Protein AF-A0A1Y3ANI2-F1 (afdb_monomer_lite)

Foldseek 3Di:
DLLCLLLPFPPAFWDKDFQDDDPPDQWDWDDDPNDIDIDGHGDIDTDGSNCLSQPCVNFPVSNDRDPPGPLGDPDPVSCPPPSRQSPHD

Organism: Euroglyphus maynei (NCBI:txid6958)

Secondary structure (DSSP, 8-state):
-HHHHHHS-SS-SEEEEE----TT-SEEEEEETTEEEEEETTPEEEEEHHHHHH-TTTSSSTTS--TT-TTS--SGGGGG-TT--BTB-

Radius of gyration: 15.84 Å; chains: 1; bounding box: 33×29×43 Å

InterPro domains:
  IPR001128 Cytochrome P450 [PF00067] (2-88)
  IPR036396 Cytochrome P450 superfamily [G3DSA:1.10.630.10] (1-89)
  IPR036396 Cytochrome P450 superfamily [SSF48264] (2-88)
  IPR050476 Insect Cytochrome P450 Detoxification [PTHR24292] (2-88)

Sequence (89 aa):
MYESLRLYPPVIDYLIREASDDIEHDLYQFELDSVMKTLPKNVAIQVPVWTIHHDPELWPRPYLFDPDRNGLPTTISATNDPKFLAFGL

Structure (mmCIF, N/CA/C/O backbone):
data_AF-A0A1Y3ANI2-F1
#
_entry.id   AF-A0A1Y3ANI2-F1
#
loop_
_atom_site.group_PDB
_atom_site.id
_atom_site.type_symbol
_atom_site.label_atom_id
_atom_site.label_alt_id
_atom_site.label_comp_id
_atom_site.label_asym_id
_atom_site.label_entity_id
_atom_site.label_seq_id
_atom_site.pdbx_PDB_ins_code
_atom_site.Cartn_x
_atom_site.Cartn_y
_atom_site.Cartn_z
_atom_site.occupancy
_atom_site.B_iso_or_equiv
_atom_site.auth_seq_id
_atom_site.auth_comp_id
_atom_site.auth_asym_id
_atom_site.auth_atom_id
_atom_site.pdbx_PDB_model_num
ATOM 1 N N . MET A 1 1 ? 15.494 -4.235 -8.902 1.00 80.38 1 MET A N 1
ATOM 2 C CA . MET A 1 1 ? 14.964 -4.955 -7.717 1.00 80.38 1 MET A CA 1
ATOM 3 C C . MET A 1 1 ? 13.584 -4.443 -7.314 1.00 80.38 1 MET A C 1
ATOM 5 O O . MET A 1 1 ? 12.703 -5.262 -7.107 1.00 80.38 1 MET A O 1
ATOM 9 N N . TYR A 1 2 ? 13.363 -3.126 -7.240 1.00 88.38 2 TYR A N 1
ATOM 10 C CA . TYR A 1 2 ? 12.082 -2.555 -6.796 1.00 88.38 2 TYR A CA 1
ATOM 11 C C . TYR A 1 2 ? 10.870 -2.907 -7.667 1.00 88.38 2 TYR A C 1
ATOM 13 O O . TYR A 1 2 ? 9.800 -3.138 -7.120 1.00 88.38 2 TYR A O 1
ATOM 21 N N . GLU A 1 3 ? 11.030 -3.053 -8.985 1.00 92.31 3 GLU A N 1
ATOM 22 C CA . GLU A 1 3 ? 9.916 -3.481 -9.845 1.00 92.31 3 GLU A CA 1
ATOM 23 C C . GLU A 1 3 ? 9.374 -4.869 -9.468 1.00 92.31 3 GLU A C 1
ATOM 25 O O . GLU A 1 3 ? 8.166 -5.092 -9.470 1.00 92.31 3 GLU A O 1
ATOM 30 N N . SER A 1 4 ? 10.254 -5.799 -9.078 1.00 92.56 4 SER A N 1
ATOM 31 C CA . SER A 1 4 ? 9.837 -7.121 -8.599 1.00 92.56 4 SER A CA 1
ATOM 32 C C . SER A 1 4 ? 8.995 -7.012 -7.328 1.00 92.56 4 SER A C 1
ATOM 34 O O . SER A 1 4 ? 8.021 -7.739 -7.186 1.00 92.56 4 SER A O 1
ATOM 36 N N . LEU A 1 5 ? 9.351 -6.086 -6.434 1.00 91.06 5 LEU A N 1
ATOM 37 C CA . LEU A 1 5 ? 8.639 -5.838 -5.179 1.00 91.06 5 LEU A CA 1
ATOM 38 C C . LEU A 1 5 ? 7.309 -5.100 -5.385 1.00 91.06 5 LEU A C 1
ATOM 40 O O . LEU A 1 5 ? 6.415 -5.260 -4.567 1.00 91.06 5 LEU A O 1
ATOM 44 N N . ARG A 1 6 ? 7.164 -4.315 -6.459 1.00 92.69 6 ARG A N 1
ATOM 45 C CA . ARG A 1 6 ? 5.884 -3.704 -6.848 1.00 92.69 6 ARG A CA 1
ATOM 46 C C . ARG A 1 6 ? 4.922 -4.736 -7.443 1.00 92.69 6 ARG A C 1
ATOM 48 O O . ARG A 1 6 ? 3.745 -4.753 -7.122 1.00 92.69 6 ARG A O 1
ATOM 55 N N . LEU A 1 7 ? 5.412 -5.585 -8.347 1.00 92.75 7 LEU A N 1
ATOM 56 C CA . LEU A 1 7 ? 4.570 -6.594 -9.005 1.00 92.75 7 LEU A CA 1
ATOM 57 C C . LEU A 1 7 ? 4.203 -7.748 -8.074 1.00 92.75 7 LEU A C 1
ATOM 59 O O . LEU A 1 7 ? 3.102 -8.288 -8.154 1.00 92.75 7 LEU A O 1
ATOM 63 N N . TYR A 1 8 ? 5.126 -8.125 -7.192 1.00 91.12 8 TYR A N 1
ATOM 64 C CA . TYR A 1 8 ? 4.967 -9.234 -6.259 1.00 91.12 8 TYR A CA 1
ATOM 65 C C . TYR A 1 8 ? 5.363 -8.789 -4.845 1.00 91.12 8 TYR A C 1
ATOM 67 O O . TYR A 1 8 ? 6.406 -9.212 -4.331 1.00 91.12 8 TYR A O 1
ATOM 75 N N . PRO A 1 9 ? 4.573 -7.902 -4.215 1.00 88.69 9 PRO A N 1
ATOM 76 C CA . PRO A 1 9 ? 4.887 -7.412 -2.883 1.00 88.69 9 PRO A CA 1
ATOM 77 C C . PRO A 1 9 ? 4.765 -8.541 -1.845 1.00 88.69 9 PRO A C 1
ATOM 79 O O . PRO A 1 9 ? 3.851 -9.363 -1.937 1.00 88.69 9 PRO A O 1
ATOM 82 N N . PRO A 1 10 ? 5.647 -8.589 -0.825 1.00 87.56 10 PRO A N 1
ATOM 83 C CA . PRO A 1 10 ? 5.514 -9.524 0.296 1.00 87.56 10 PRO A CA 1
ATOM 84 C C . PRO A 1 10 ? 4.163 -9.412 1.016 1.00 87.56 10 PRO A C 1
ATOM 86 O O . PRO A 1 10 ? 3.599 -10.420 1.437 1.00 87.56 10 PRO A O 1
ATOM 89 N N . VAL A 1 11 ? 3.635 -8.188 1.131 1.00 84.19 11 VAL A N 1
ATOM 90 C CA . VAL A 1 11 ? 2.248 -7.933 1.534 1.00 84.19 11 VAL A CA 1
ATOM 91 C C . VAL A 1 11 ? 1.409 -7.813 0.271 1.00 84.19 11 VAL A C 1
ATOM 93 O O . VAL A 1 11 ? 1.448 -6.789 -0.402 1.00 84.19 11 VAL A O 1
ATOM 96 N N . ILE A 1 12 ? 0.676 -8.874 -0.055 1.00 79.31 12 ILE A N 1
ATOM 97 C CA . ILE A 1 12 ? -0.051 -8.961 -1.324 1.00 79.31 12 ILE A CA 1
ATOM 98 C C . ILE A 1 12 ? -1.309 -8.096 -1.285 1.00 79.31 12 ILE A C 1
ATOM 100 O O . ILE A 1 12 ? -1.478 -7.228 -2.129 1.00 79.31 12 ILE A O 1
ATOM 104 N N . ASP A 1 13 ? -2.177 -8.321 -0.304 1.00 84.94 13 ASP A N 1
ATOM 105 C CA . ASP A 1 13 ? -3.566 -7.870 -0.393 1.00 84.94 13 ASP A CA 1
ATOM 106 C C . ASP A 1 13 ? -3.758 -6.504 0.282 1.00 84.94 13 ASP A C 1
ATOM 108 O O . ASP A 1 13 ? -3.923 -5.473 -0.377 1.00 84.94 13 ASP A O 1
ATOM 112 N N . TYR A 1 14 ? -3.632 -6.474 1.612 1.00 89.31 14 TYR A N 1
ATOM 113 C CA . TYR A 1 14 ? -3.908 -5.287 2.412 1.00 89.31 14 TYR A CA 1
ATOM 114 C C . 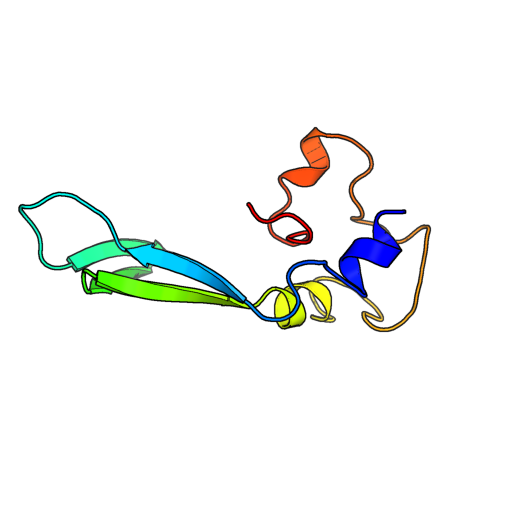TYR A 1 14 ? -2.876 -5.084 3.519 1.00 89.31 14 TYR A C 1
ATOM 116 O O . TYR A 1 14 ? -2.464 -6.034 4.187 1.00 89.31 14 TYR A O 1
ATOM 124 N N . LEU A 1 15 ? -2.536 -3.822 3.785 1.00 89.94 15 LEU A N 1
ATOM 125 C CA . LEU A 1 15 ? -2.005 -3.420 5.087 1.00 89.94 15 LEU A CA 1
ATOM 126 C C . LEU A 1 15 ? -3.188 -3.079 5.984 1.00 89.94 15 LEU A C 1
ATOM 128 O O . LEU A 1 15 ? -4.052 -2.291 5.603 1.00 89.94 15 LEU A O 1
ATOM 132 N N . ILE A 1 16 ? -3.209 -3.650 7.182 1.00 89.19 16 ILE A N 1
ATOM 133 C CA . ILE A 1 16 ? -4.269 -3.395 8.154 1.00 89.19 16 ILE A CA 1
ATOM 134 C C . ILE A 1 16 ? -3.756 -2.373 9.171 1.00 89.19 16 ILE A C 1
ATOM 136 O O . ILE A 1 16 ? -2.619 -2.455 9.649 1.00 89.19 16 ILE A O 1
ATOM 140 N N . ARG A 1 17 ? -4.584 -1.374 9.462 1.00 87.94 17 ARG A N 1
ATOM 141 C CA . ARG A 1 17 ? -4.416 -0.402 10.546 1.00 87.94 17 ARG A CA 1
ATOM 142 C C . ARG A 1 17 ? -5.681 -0.391 11.3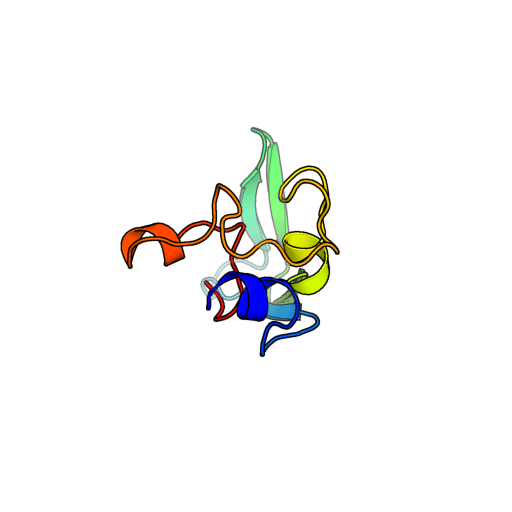93 1.00 87.94 17 ARG A C 1
ATOM 144 O O . ARG A 1 17 ? -6.744 -0.775 10.919 1.00 87.94 17 ARG A O 1
ATOM 151 N N . GLU A 1 18 ? -5.567 0.058 12.630 1.00 87.06 18 GLU A N 1
ATOM 152 C CA . GLU A 1 18 ? -6.706 0.254 13.521 1.00 87.06 18 GLU A CA 1
ATOM 153 C C . GLU A 1 18 ? -6.804 1.738 13.862 1.00 87.06 18 GLU A C 1
ATOM 155 O O . GLU A 1 18 ? -5.792 2.371 14.172 1.00 87.06 18 GLU A O 1
ATOM 160 N N . ALA A 1 19 ? -8.011 2.299 13.770 1.00 81.69 19 ALA A N 1
ATOM 161 C CA . ALA A 1 19 ? -8.265 3.674 14.180 1.00 81.69 19 ALA A CA 1
ATOM 162 C C . ALA A 1 19 ? -8.150 3.783 15.712 1.00 81.69 19 ALA A C 1
ATOM 164 O O . ALA A 1 19 ? -9.090 3.463 16.446 1.00 81.69 19 ALA A O 1
ATOM 165 N N . SER A 1 20 ? -6.973 4.209 16.171 1.00 71.81 20 SER A N 1
ATOM 166 C CA . SER A 1 20 ? -6.583 4.331 17.575 1.00 71.81 20 SER A CA 1
ATOM 167 C C . SER A 1 20 ? -6.252 5.794 17.868 1.00 71.81 20 SER A C 1
ATOM 169 O O . SER A 1 20 ? -5.105 6.200 17.712 1.00 71.81 20 SER A O 1
ATOM 171 N N . ASP A 1 21 ? -7.244 6.568 18.301 1.00 66.31 21 ASP A N 1
ATOM 172 C CA . ASP A 1 21 ? -7.020 7.866 18.945 1.00 66.31 21 ASP A CA 1
ATOM 173 C C . ASP A 1 21 ? -7.793 7.955 20.272 1.00 66.31 21 ASP A C 1
ATOM 175 O O . ASP A 1 21 ? -8.644 7.105 20.581 1.00 66.31 21 ASP A O 1
ATOM 179 N N . ASP A 1 22 ? -7.394 8.946 21.072 1.00 60.34 22 ASP A N 1
ATOM 180 C CA . ASP A 1 22 ? -7.607 9.118 22.512 1.00 60.34 22 ASP A CA 1
ATOM 181 C C . ASP A 1 22 ? -8.993 8.742 23.072 1.00 60.34 22 ASP A C 1
ATOM 183 O O . ASP A 1 22 ? -10.028 8.726 22.408 1.00 60.34 22 ASP A O 1
ATOM 187 N N . ILE A 1 23 ? -8.994 8.390 24.360 1.00 57.09 23 ILE A N 1
ATOM 188 C CA . ILE A 1 23 ? -10.109 7.779 25.109 1.00 57.09 23 ILE A CA 1
ATOM 189 C C . ILE A 1 23 ? -11.401 8.624 25.095 1.00 57.09 23 ILE A C 1
ATOM 191 O O . ILE A 1 23 ? -12.475 8.073 25.322 1.00 57.09 23 ILE A O 1
ATOM 195 N N . GLU A 1 24 ? -11.329 9.923 24.796 1.00 66.88 24 GLU A N 1
ATOM 196 C CA . GLU A 1 24 ? -12.453 10.854 24.967 1.00 66.88 24 GLU A CA 1
ATOM 197 C C . GLU A 1 24 ? -13.451 10.925 23.799 1.00 66.88 24 GLU A C 1
ATOM 199 O O . GLU A 1 24 ? -14.560 11.432 23.993 1.00 66.88 24 GLU A O 1
ATOM 204 N N . HIS A 1 25 ? -13.119 10.432 22.600 1.00 65.38 25 HIS A N 1
ATOM 205 C CA . HIS A 1 25 ? -13.978 10.603 21.420 1.00 65.38 25 HIS A CA 1
ATOM 206 C C . HIS A 1 25 ? -14.230 9.294 20.654 1.00 65.38 25 HIS A C 1
ATOM 208 O O . HIS A 1 25 ? -13.312 8.539 20.342 1.00 65.38 25 HIS A O 1
ATOM 214 N N . ASP A 1 26 ? -15.500 9.047 20.307 1.00 77.94 26 ASP A N 1
ATOM 215 C CA . ASP A 1 26 ? -15.949 7.851 19.569 1.00 77.94 26 ASP A CA 1
ATOM 216 C C . ASP A 1 26 ? -15.607 7.888 18.064 1.00 77.94 26 ASP A C 1
ATOM 218 O O . ASP A 1 26 ? -15.769 6.887 17.358 1.00 77.94 26 ASP A O 1
A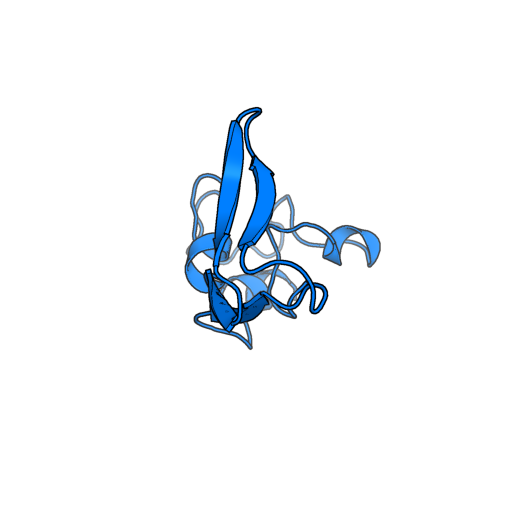TOM 222 N N . LEU A 1 27 ? -15.161 9.043 17.556 1.00 83.44 27 LEU A N 1
ATOM 223 C CA . LEU A 1 27 ? -14.905 9.297 16.138 1.00 83.44 27 LEU A CA 1
ATOM 224 C C . LEU A 1 27 ? -13.538 9.960 15.928 1.00 83.44 27 LEU A C 1
ATOM 226 O O . LEU A 1 27 ? -13.233 10.972 16.555 1.00 83.44 27 LEU A O 1
ATOM 230 N N . TYR A 1 28 ? -12.778 9.452 14.961 1.00 83.38 28 TYR A N 1
ATOM 231 C CA . TYR A 1 28 ? -11.613 10.113 14.379 1.00 83.38 28 TYR A CA 1
ATOM 232 C C . TYR A 1 28 ? -12.059 11.061 13.258 1.00 83.38 28 TYR A C 1
ATOM 234 O O . TYR A 1 28 ? -12.821 10.650 12.380 1.00 83.38 28 TYR A O 1
ATOM 242 N N . GLN A 1 29 ? -11.603 12.317 13.273 1.00 86.75 29 GLN A N 1
ATOM 243 C CA . GLN A 1 29 ? -11.922 13.322 12.252 1.00 86.75 29 GLN A CA 1
ATOM 244 C C . GLN A 1 29 ? -10.672 13.707 11.470 1.00 86.75 29 GLN A C 1
ATOM 246 O O . GLN A 1 29 ? -9.634 13.996 12.057 1.00 86.75 29 GLN A O 1
ATOM 251 N N . PHE A 1 30 ? -10.785 13.759 10.147 1.00 86.31 30 PHE A N 1
ATOM 252 C CA . PHE A 1 30 ? -9.702 14.181 9.264 1.00 86.31 30 PHE A CA 1
ATOM 253 C C . PHE A 1 30 ? -10.258 14.918 8.052 1.00 86.31 30 PHE A C 1
ATOM 255 O O . PHE A 1 30 ? -11.411 14.729 7.663 1.00 86.31 30 PHE A O 1
ATOM 262 N N . GLU A 1 31 ? -9.434 15.764 7.452 1.00 92.25 31 GLU A N 1
ATOM 263 C CA . GLU A 1 31 ? -9.765 16.458 6.214 1.00 92.25 31 GLU A CA 1
ATOM 264 C C . GLU A 1 31 ? -9.220 15.664 5.024 1.00 92.25 31 GLU A C 1
ATOM 266 O O . GLU A 1 31 ? -8.049 15.284 5.001 1.00 92.25 31 GLU A O 1
ATOM 271 N N . LEU A 1 32 ? -10.072 15.411 4.032 1.00 91.12 32 LEU A N 1
ATOM 272 C CA . LEU A 1 32 ? -9.690 14.816 2.756 1.00 91.12 32 LEU A CA 1
ATOM 273 C C . LEU A 1 32 ? -10.407 15.567 1.635 1.00 91.12 32 LEU A C 1
ATOM 275 O O . LEU A 1 32 ? -11.625 15.731 1.688 1.00 91.12 32 LEU A O 1
ATOM 279 N N . ASP A 1 33 ? -9.655 16.028 0.637 1.00 91.44 33 ASP A N 1
ATOM 280 C CA . ASP A 1 33 ? -10.167 16.810 -0.498 1.00 91.44 33 ASP A CA 1
ATOM 281 C C . ASP A 1 33 ? -11.000 18.034 -0.071 1.00 91.44 33 ASP A C 1
ATOM 283 O O . ASP A 1 33 ? -12.062 18.317 -0.626 1.00 91.44 33 ASP A O 1
ATOM 287 N N . SER A 1 34 ? -10.537 18.745 0.964 1.00 93.25 34 SER A N 1
ATOM 288 C CA . SER A 1 34 ? -11.238 19.885 1.580 1.00 93.25 34 SER A CA 1
ATOM 289 C C . SER A 1 34 ? -12.612 19.558 2.175 1.00 93.25 34 SER A C 1
ATOM 291 O O . SER A 1 34 ? -13.432 20.446 2.413 1.00 93.25 34 SER A O 1
ATOM 293 N N . VAL A 1 35 ? -12.873 18.277 2.443 1.00 94.94 35 VAL A N 1
ATOM 294 C CA . VAL A 1 35 ? -14.090 17.790 3.091 1.00 94.94 35 VAL A CA 1
ATOM 295 C C . VAL A 1 35 ? -13.720 17.077 4.385 1.00 94.94 35 VAL A C 1
ATOM 297 O O . VAL A 1 35 ? -12.908 16.154 4.396 1.00 94.94 35 VAL A O 1
ATOM 300 N N . MET A 1 36 ? -14.374 17.458 5.482 1.00 92.38 36 MET A N 1
ATOM 301 C CA . MET A 1 36 ? -14.236 16.748 6.753 1.00 92.38 36 MET A CA 1
ATOM 302 C C . MET A 1 36 ? -14.875 15.361 6.668 1.00 92.38 36 MET A C 1
ATOM 304 O O . MET A 1 36 ? -16.033 15.207 6.267 1.00 92.38 36 MET A O 1
ATOM 308 N N . LYS A 1 37 ? -14.114 14.347 7.064 1.00 90.56 37 LYS A N 1
ATOM 309 C CA . LYS A 1 37 ? -14.511 12.942 7.128 1.00 90.56 37 LYS A CA 1
ATOM 310 C C . LYS A 1 37 ? -14.401 12.437 8.561 1.00 90.56 37 LYS A C 1
ATOM 312 O O . LYS A 1 37 ? -13.622 12.955 9.360 1.00 90.56 37 LYS A O 1
ATOM 317 N N . THR A 1 38 ? -15.188 11.413 8.871 1.00 89.62 38 THR A N 1
ATOM 318 C CA . THR A 1 38 ? -15.216 10.755 10.179 1.00 89.62 38 THR A CA 1
ATOM 319 C C . THR A 1 38 ? -14.985 9.255 10.025 1.00 89.62 38 THR A C 1
ATOM 321 O O . THR A 1 38 ? -15.498 8.631 9.095 1.00 89.62 38 THR A O 1
ATOM 324 N N . LEU A 1 39 ? -14.230 8.665 10.949 1.00 88.62 39 LEU A N 1
ATOM 325 C CA . LEU A 1 39 ? -14.050 7.222 11.091 1.00 88.62 39 LEU A CA 1
ATOM 326 C C . LEU A 1 39 ? -14.441 6.802 12.510 1.00 88.62 39 LEU A C 1
ATOM 328 O O . LEU A 1 39 ? -14.005 7.447 13.462 1.00 88.62 39 LEU A O 1
ATOM 332 N N . PRO A 1 40 ? -15.242 5.740 12.687 1.00 87.25 40 PRO A N 1
ATOM 333 C CA . PRO A 1 40 ? -15.514 5.213 14.016 1.00 87.25 40 PRO A CA 1
ATOM 334 C C . PRO A 1 40 ? -14.250 4.647 14.662 1.00 87.25 40 PRO A C 1
ATOM 336 O O . PRO A 1 40 ? -13.356 4.149 13.979 1.00 87.25 40 PRO A O 1
ATOM 339 N N . LYS A 1 41 ? -14.190 4.693 15.989 1.00 84.69 41 LYS A N 1
ATOM 340 C CA . LYS A 1 41 ? -13.122 4.047 16.754 1.00 84.69 41 LYS A CA 1
ATOM 341 C C . LYS A 1 41 ? -13.152 2.520 16.595 1.00 84.69 41 LYS A C 1
ATOM 343 O O . LYS A 1 41 ? -14.211 1.936 16.363 1.00 84.69 41 LYS A O 1
ATOM 348 N N . ASN A 1 42 ? -11.992 1.875 16.757 1.00 84.25 42 ASN A N 1
ATOM 349 C CA . ASN A 1 42 ? -11.821 0.412 16.710 1.00 84.25 42 ASN A CA 1
ATOM 350 C C . ASN A 1 42 ? -12.253 -0.225 15.374 1.00 84.25 42 ASN A C 1
ATOM 352 O O . ASN A 1 42 ? -12.622 -1.400 15.323 1.00 84.25 42 ASN A O 1
ATOM 356 N N . VAL A 1 43 ? -12.242 0.543 14.281 1.00 88.75 43 VAL A N 1
ATOM 357 C CA . VAL A 1 43 ? -12.461 -0.000 12.937 1.00 88.75 43 VAL A CA 1
ATOM 358 C C . VAL A 1 43 ? -11.129 -0.362 12.297 1.00 88.75 43 VAL A C 1
ATOM 360 O O . VAL A 1 43 ? -10.135 0.360 12.424 1.00 88.75 43 VAL A O 1
ATOM 363 N N . ALA A 1 44 ? -11.127 -1.479 11.572 1.00 90.00 44 ALA A N 1
ATOM 364 C CA . ALA A 1 44 ? -10.005 -1.868 10.738 1.00 90.00 44 ALA A CA 1
ATOM 365 C C . ALA A 1 44 ? -9.996 -1.026 9.456 1.00 90.00 44 ALA A C 1
ATOM 367 O O . ALA A 1 44 ? -10.965 -1.008 8.696 1.00 90.00 44 ALA A O 1
ATOM 368 N N . ILE A 1 45 ? -8.877 -0.362 9.202 1.00 90.31 45 ILE A N 1
ATOM 369 C CA . ILE A 1 45 ? -8.587 0.355 7.966 1.00 90.31 45 ILE A CA 1
ATOM 370 C C . ILE A 1 45 ? -7.728 -0.566 7.102 1.00 90.31 45 ILE A C 1
ATOM 372 O O . ILE A 1 45 ? -6.633 -0.964 7.501 1.00 90.31 45 ILE A O 1
ATOM 376 N N . GLN A 1 46 ? -8.232 -0.913 5.921 1.00 92.31 46 GLN A N 1
ATOM 377 C CA . GLN A 1 46 ? -7.530 -1.746 4.948 1.00 92.31 46 GLN A CA 1
ATOM 378 C C . GLN A 1 46 ? -6.945 -0.865 3.846 1.00 92.31 46 GLN A C 1
ATOM 380 O O . GLN A 1 46 ? -7.683 -0.223 3.102 1.00 92.31 46 GLN A O 1
ATOM 385 N N . VAL A 1 47 ? -5.621 -0.842 3.728 1.00 92.12 47 VAL A N 1
ATOM 386 C CA . VAL A 1 47 ? -4.916 -0.146 2.646 1.00 92.12 47 VAL A CA 1
ATOM 387 C C . VAL A 1 47 ? -4.627 -1.160 1.534 1.00 92.12 47 VAL A C 1
ATOM 389 O O . VAL A 1 47 ? -3.863 -2.095 1.786 1.00 92.12 47 VAL A O 1
ATOM 392 N N . PRO A 1 48 ? -5.222 -1.024 0.333 1.00 92.88 48 PRO A N 1
ATOM 393 C CA . PRO A 1 48 ? -5.166 -2.050 -0.709 1.00 92.88 48 PRO A CA 1
ATOM 394 C C . PRO A 1 48 ? -3.844 -2.000 -1.487 1.00 92.88 48 PRO A C 1
ATOM 396 O O . PRO A 1 48 ? -3.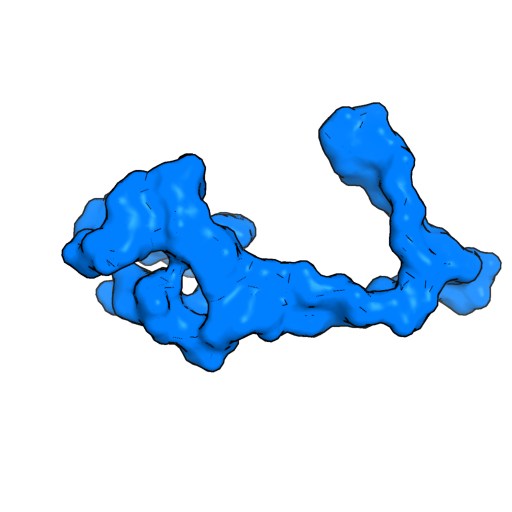731 -1.301 -2.495 1.00 92.88 48 PRO A O 1
ATOM 399 N N . VAL A 1 49 ? -2.837 -2.750 -1.031 1.00 92.75 49 VAL A N 1
ATOM 400 C CA . VAL A 1 49 ? -1.482 -2.736 -1.616 1.00 92.75 49 VAL A CA 1
ATOM 401 C C . VAL A 1 49 ? -1.515 -3.197 -3.068 1.00 92.75 49 VAL A C 1
ATOM 403 O O . VAL A 1 49 ? -0.999 -2.492 -3.937 1.00 92.75 49 VAL A O 1
ATOM 406 N N . TRP A 1 50 ? -2.175 -4.329 -3.342 1.00 92.44 50 TRP A N 1
ATOM 407 C CA . TRP A 1 50 ? -2.295 -4.866 -4.697 1.00 92.44 50 TRP A CA 1
ATOM 408 C C . TRP A 1 50 ? -2.891 -3.844 -5.660 1.00 92.44 50 TRP A C 1
ATOM 410 O O . TRP A 1 50 ? -2.336 -3.608 -6.733 1.00 92.44 50 TRP A O 1
ATOM 420 N N . THR A 1 51 ? -4.003 -3.222 -5.262 1.00 93.88 51 THR A N 1
ATOM 421 C CA . THR A 1 51 ? -4.711 -2.242 -6.086 1.00 93.88 51 THR A CA 1
ATOM 422 C C . THR A 1 51 ? -3.832 -1.032 -6.358 1.00 93.88 51 THR A C 1
ATOM 424 O O . THR A 1 51 ? -3.697 -0.652 -7.513 1.00 93.88 51 THR A O 1
ATOM 427 N N . ILE A 1 52 ? -3.169 -0.476 -5.338 1.00 93.88 52 ILE A N 1
ATOM 428 C CA . ILE A 1 52 ? -2.288 0.692 -5.494 1.00 93.88 52 ILE A CA 1
ATOM 429 C C . ILE A 1 52 ? -1.108 0.377 -6.423 1.00 93.88 52 ILE A C 1
ATOM 431 O O . ILE A 1 52 ? -0.755 1.188 -7.275 1.00 93.88 52 ILE A O 1
ATOM 435 N N . HIS A 1 53 ? -0.492 -0.802 -6.301 1.00 93.31 53 HIS A N 1
ATOM 436 C CA . HIS A 1 53 ? 0.638 -1.197 -7.151 1.00 93.31 53 HIS A CA 1
ATOM 437 C C . HIS A 1 53 ? 0.234 -1.507 -8.589 1.00 93.31 53 HIS A C 1
ATOM 439 O O . HIS A 1 53 ? 1.078 -1.401 -9.479 1.00 93.31 53 HIS A O 1
ATOM 445 N N . HIS A 1 54 ? -1.024 -1.879 -8.823 1.00 94.00 54 HIS A N 1
ATOM 446 C CA . HIS A 1 54 ? -1.537 -2.241 -10.142 1.00 94.00 54 HIS A CA 1
ATOM 447 C C . HIS A 1 54 ? -2.465 -1.192 -10.763 1.00 94.00 54 HIS A C 1
ATOM 449 O O . HIS A 1 54 ? -3.026 -1.433 -11.833 1.00 94.00 54 HIS A O 1
ATOM 455 N N . ASP A 1 55 ? -2.600 -0.031 -10.131 1.00 95.19 55 ASP A N 1
ATOM 456 C CA . ASP A 1 55 ? -3.384 1.078 -10.653 1.00 95.19 55 ASP A CA 1
ATOM 457 C C . ASP A 1 55 ? -2.676 1.694 -11.878 1.00 95.19 55 ASP A C 1
ATOM 459 O O . ASP A 1 55 ? -1.542 2.166 -11.751 1.00 95.19 55 ASP A O 1
ATOM 463 N N . PRO A 1 56 ? -3.296 1.704 -13.074 1.00 95.06 56 PRO A N 1
ATOM 464 C CA . PRO A 1 56 ? -2.699 2.287 -14.272 1.00 95.06 56 PRO A CA 1
ATOM 465 C C . PRO A 1 56 ? -2.527 3.813 -14.212 1.00 95.06 56 PRO A C 1
ATOM 467 O O . PRO A 1 56 ? -1.703 4.335 -14.967 1.00 95.06 56 PRO A O 1
ATOM 470 N N . GLU A 1 57 ? -3.262 4.522 -13.348 1.00 93.94 57 GLU A N 1
ATOM 471 C CA . GLU A 1 57 ? -3.105 5.967 -13.136 1.00 93.94 57 GLU A CA 1
ATOM 472 C C . GLU A 1 57 ? -1.829 6.280 -12.344 1.00 93.94 57 GLU A C 1
ATOM 474 O O . GLU A 1 57 ? -1.170 7.293 -12.586 1.00 93.94 57 GLU A O 1
ATOM 479 N N . LEU A 1 58 ? -1.438 5.374 -11.443 1.00 91.75 58 LEU A N 1
ATOM 480 C CA . LEU A 1 58 ? -0.209 5.476 -10.653 1.00 91.75 58 LEU A CA 1
ATOM 481 C C . LEU A 1 58 ? 0.988 4.830 -11.369 1.00 91.75 58 LEU A C 1
ATOM 483 O O . LEU A 1 58 ? 2.105 5.346 -11.303 1.00 91.75 58 LEU A O 1
ATOM 487 N N . TRP A 1 59 ? 0.755 3.719 -12.076 1.00 92.25 59 TRP A N 1
ATOM 488 C CA . TRP A 1 59 ? 1.774 2.875 -12.700 1.00 92.25 59 TRP A CA 1
ATOM 489 C C . TRP A 1 59 ? 1.395 2.502 -14.147 1.00 92.25 59 TRP A C 1
ATOM 491 O O . TRP A 1 59 ? 0.743 1.483 -14.384 1.00 92.25 59 TRP A O 1
ATOM 501 N N . PRO A 1 60 ? 1.860 3.249 -15.166 1.00 93.56 60 PRO A N 1
ATOM 502 C CA . PRO A 1 60 ? 1.504 2.984 -16.562 1.00 93.56 60 PRO A CA 1
ATOM 503 C C . PRO A 1 60 ? 1.914 1.582 -17.032 1.00 93.56 60 PRO A C 1
ATOM 505 O O . PRO A 1 60 ? 3.071 1.194 -16.885 1.00 93.56 60 PRO A O 1
ATOM 508 N N . ARG A 1 61 ? 1.008 0.820 -17.659 1.00 94.94 61 ARG A N 1
ATOM 509 C CA . ARG A 1 61 ? 1.215 -0.617 -17.970 1.00 94.94 61 ARG A CA 1
ATOM 510 C C . ARG A 1 61 ? 1.589 -1.406 -16.696 1.00 94.94 61 ARG A C 1
ATOM 512 O O . ARG A 1 61 ? 2.695 -1.947 -16.613 1.00 94.94 61 ARG A O 1
ATOM 519 N N . PRO A 1 62 ? 0.700 -1.459 -15.692 1.00 95.31 62 PRO A N 1
ATOM 520 C CA . PRO A 1 62 ? 1.043 -1.892 -14.334 1.00 95.31 62 PRO A CA 1
ATOM 521 C C . PRO A 1 62 ? 1.457 -3.363 -14.234 1.00 95.31 62 PRO A C 1
ATOM 523 O O . PRO A 1 62 ? 2.225 -3.718 -13.348 1.00 95.31 62 PRO A O 1
ATOM 526 N N . TYR A 1 63 ? 0.995 -4.210 -15.154 1.00 95.44 63 TYR A N 1
ATOM 527 C CA . TYR A 1 63 ? 1.314 -5.643 -15.189 1.00 95.44 63 TYR A CA 1
ATOM 528 C C . TYR A 1 63 ? 2.566 -5.986 -16.008 1.00 95.44 63 TYR A C 1
ATOM 530 O O . TYR A 1 63 ? 2.986 -7.140 -16.038 1.00 95.44 63 TYR A O 1
ATOM 538 N N . LEU A 1 64 ? 3.161 -5.008 -16.699 1.00 96.12 64 LEU A N 1
ATOM 539 C CA . LEU A 1 64 ? 4.411 -5.213 -17.424 1.00 96.12 64 LEU A CA 1
ATOM 540 C C . LEU A 1 64 ? 5.583 -5.057 -16.455 1.00 96.12 64 LEU A C 1
ATOM 542 O O . LEU A 1 64 ? 5.703 -4.016 -15.809 1.00 96.12 64 LEU A O 1
ATOM 546 N N . PHE A 1 65 ? 6.463 -6.056 -16.399 1.00 95.19 65 PHE A N 1
ATOM 547 C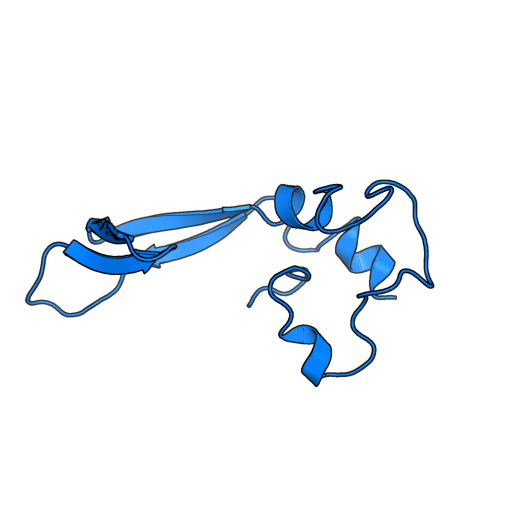 CA . PHE A 1 65 ? 7.742 -5.925 -15.708 1.00 95.19 65 PHE A CA 1
ATOM 548 C C . PHE A 1 65 ? 8.644 -4.951 -16.469 1.00 95.19 65 PHE A C 1
ATOM 550 O O . PHE A 1 65 ? 9.087 -5.251 -17.579 1.00 95.19 65 PHE A O 1
ATOM 557 N N . ASP A 1 66 ? 8.903 -3.795 -15.864 1.00 93.62 66 ASP A N 1
ATOM 558 C CA . ASP A 1 66 ? 9.791 -2.763 -16.393 1.00 93.62 66 ASP A CA 1
ATOM 559 C C . ASP A 1 66 ? 10.819 -2.363 -15.314 1.00 93.62 66 ASP A C 1
ATOM 561 O O . ASP A 1 66 ? 10.477 -1.642 -14.371 1.00 93.62 66 ASP A O 1
ATOM 565 N N . PRO A 1 67 ? 12.068 -2.864 -15.387 1.00 90.19 67 PRO A N 1
ATOM 566 C CA . PRO A 1 67 ? 13.071 -2.616 -14.354 1.00 90.19 67 PRO A CA 1
ATOM 567 C C . PRO A 1 67 ? 13.494 -1.142 -14.263 1.00 90.19 67 PRO A C 1
ATOM 569 O O . PRO A 1 67 ? 13.974 -0.739 -13.203 1.00 90.19 67 PRO A O 1
ATOM 572 N N . ASP A 1 68 ? 13.284 -0.362 -15.328 1.00 89.38 68 ASP A N 1
ATOM 573 C CA . ASP A 1 68 ? 13.663 1.050 -15.447 1.00 89.38 68 ASP A CA 1
ATOM 574 C C . ASP A 1 68 ? 12.449 1.989 -15.310 1.00 89.38 68 ASP A C 1
ATOM 576 O O . ASP A 1 68 ? 12.503 3.171 -15.663 1.00 89.38 68 ASP A O 1
ATOM 580 N N . ARG A 1 69 ? 11.329 1.470 -14.789 1.00 88.94 69 ARG A N 1
ATOM 581 C CA . ARG A 1 69 ? 10.079 2.209 -14.605 1.00 88.94 69 ARG A CA 1
ATOM 582 C C . ARG A 1 69 ? 10.295 3.498 -13.810 1.00 88.94 69 ARG A C 1
ATOM 584 O O . ARG A 1 69 ? 10.760 3.496 -12.668 1.00 88.94 69 ARG A O 1
ATOM 591 N N . ASN A 1 70 ? 9.863 4.609 -14.402 1.00 82.25 70 ASN A N 1
ATOM 592 C CA . ASN A 1 70 ? 9.865 5.909 -13.744 1.00 82.25 70 ASN A CA 1
ATOM 593 C C . ASN A 1 70 ? 8.949 5.898 -12.505 1.00 82.25 70 ASN A C 1
ATOM 595 O O . ASN A 1 70 ? 7.825 5.402 -12.571 1.00 82.25 70 ASN A O 1
ATOM 599 N N . GLY A 1 71 ? 9.427 6.461 -11.394 1.00 77.50 71 GLY A N 1
ATOM 600 C CA . GLY A 1 71 ? 8.721 6.469 -10.107 1.00 77.50 71 GLY A CA 1
ATOM 601 C C . GLY A 1 71 ? 9.060 5.298 -9.181 1.00 77.50 71 GLY A C 1
ATOM 602 O O . GLY A 1 71 ? 8.596 5.282 -8.045 1.00 77.50 71 GLY A O 1
ATOM 603 N N . LEU A 1 72 ? 9.890 4.339 -9.613 1.00 84.56 72 LEU A N 1
ATOM 604 C CA . LEU A 1 72 ? 10.454 3.365 -8.681 1.00 84.56 72 LEU A CA 1
ATOM 605 C C . LEU A 1 72 ? 11.391 4.052 -7.674 1.00 84.56 72 LEU A C 1
ATOM 607 O O . LEU A 1 72 ? 12.095 5.001 -8.040 1.00 84.56 72 LEU A O 1
ATOM 611 N N . PRO A 1 73 ? 11.470 3.554 -6.428 1.00 79.62 73 PRO A N 1
ATOM 612 C CA . PRO A 1 73 ? 12.412 4.079 -5.457 1.00 79.62 73 PRO A CA 1
ATOM 613 C C . PRO A 1 73 ? 13.855 3.977 -5.963 1.00 79.62 73 PRO A C 1
ATOM 615 O O . PRO A 1 73 ? 14.359 2.891 -6.234 1.00 79.62 73 PRO A O 1
ATOM 618 N N . THR A 1 74 ? 14.542 5.112 -6.082 1.00 71.88 74 THR A N 1
ATOM 619 C CA . THR A 1 74 ? 15.973 5.170 -6.442 1.00 71.88 74 THR A CA 1
ATOM 620 C C . THR A 1 74 ? 16.863 5.506 -5.247 1.00 71.88 74 THR A C 1
ATOM 622 O O . THR A 1 74 ? 18.076 5.319 -5.295 1.00 71.88 74 THR A O 1
ATOM 625 N N . THR A 1 75 ? 16.262 5.976 -4.153 1.00 63.59 75 THR A N 1
ATOM 626 C CA . THR A 1 75 ? 16.922 6.354 -2.899 1.00 63.59 75 THR A CA 1
ATOM 627 C C . THR A 1 75 ? 16.042 5.963 -1.711 1.00 63.59 75 THR A C 1
ATOM 629 O O . THR A 1 75 ? 14.851 5.715 -1.884 1.00 63.59 75 THR A O 1
ATOM 632 N N . ILE A 1 76 ? 16.598 5.963 -0.495 1.00 59.44 76 ILE A N 1
ATOM 633 C CA . ILE A 1 76 ? 15.831 5.723 0.743 1.00 59.44 76 ILE A CA 1
ATOM 634 C C . ILE A 1 76 ? 14.710 6.766 0.908 1.00 59.44 76 ILE A C 1
ATOM 636 O O . ILE A 1 76 ? 13.638 6.443 1.380 1.00 59.44 76 ILE A O 1
ATOM 640 N N . SER A 1 77 ? 14.893 8.009 0.451 1.00 53.56 77 SER A N 1
ATOM 641 C CA . SER A 1 77 ? 13.820 9.020 0.492 1.00 53.56 77 SER A CA 1
ATOM 642 C C . SER A 1 77 ? 12.622 8.644 -0.395 1.00 53.56 77 SER A C 1
ATOM 644 O O . SER A 1 77 ? 11.472 8.917 -0.061 1.00 53.56 77 SER A O 1
ATOM 646 N N . ALA A 1 78 ? 12.879 7.952 -1.508 1.00 58.69 78 ALA A N 1
ATOM 647 C CA . ALA A 1 78 ? 11.842 7.502 -2.429 1.00 58.69 78 ALA A CA 1
ATOM 648 C C . ALA A 1 78 ? 11.053 6.279 -1.918 1.00 58.69 78 ALA A C 1
ATOM 650 O O . ALA A 1 78 ? 10.070 5.902 -2.549 1.00 58.69 78 ALA A O 1
ATOM 651 N N . THR A 1 79 ? 11.429 5.673 -0.780 1.00 61.06 79 THR A N 1
ATOM 652 C CA . THR A 1 79 ? 10.586 4.659 -0.117 1.00 61.06 79 THR A CA 1
ATOM 653 C C . THR A 1 79 ? 9.389 5.271 0.606 1.00 61.06 79 THR A C 1
ATOM 655 O O . THR A 1 79 ? 8.481 4.535 0.963 1.00 61.06 79 THR A O 1
ATOM 658 N N . ASN A 1 80 ? 9.364 6.596 0.798 1.00 68.38 80 ASN A N 1
ATOM 659 C CA . ASN A 1 80 ? 8.245 7.305 1.426 1.00 68.38 80 ASN A CA 1
ATOM 660 C C . ASN A 1 80 ? 7.158 7.718 0.418 1.00 68.38 80 ASN A C 1
ATOM 662 O O . ASN A 1 80 ? 6.231 8.441 0.783 1.00 68.38 80 ASN A O 1
ATOM 666 N N . ASP A 1 81 ? 7.270 7.315 -0.855 1.00 83.75 81 ASP A N 1
ATOM 667 C CA . ASP A 1 81 ? 6.198 7.529 -1.825 1.00 83.75 81 ASP A CA 1
ATOM 668 C C . ASP A 1 81 ? 5.018 6.591 -1.489 1.00 83.75 81 ASP A C 1
ATOM 670 O O . 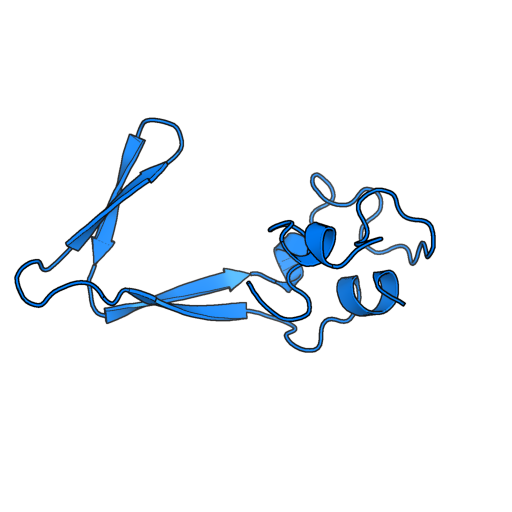ASP A 1 81 ? 5.177 5.367 -1.567 1.00 83.75 81 ASP A O 1
ATOM 674 N N . PRO A 1 82 ? 3.821 7.120 -1.162 1.00 83.81 82 PRO A N 1
ATOM 675 C CA . PRO A 1 82 ? 2.663 6.305 -0.790 1.00 83.81 82 PRO A CA 1
ATOM 676 C C . PRO A 1 82 ? 2.160 5.391 -1.922 1.00 83.81 82 PRO A C 1
ATOM 678 O O . PRO A 1 82 ? 1.321 4.526 -1.682 1.00 83.81 82 PRO A O 1
ATOM 681 N N . LYS A 1 83 ? 2.670 5.543 -3.151 1.00 88.44 83 LYS A N 1
ATOM 682 C CA . LYS A 1 83 ? 2.387 4.649 -4.283 1.00 88.44 83 LYS A CA 1
ATOM 683 C C . LYS A 1 83 ? 3.201 3.349 -4.226 1.00 88.44 83 LYS A C 1
ATOM 685 O O . LYS A 1 83 ? 2.807 2.370 -4.861 1.00 88.44 83 LYS A O 1
ATOM 690 N N . PHE A 1 84 ? 4.309 3.300 -3.473 1.00 89.88 84 PHE A N 1
ATOM 691 C CA . PHE A 1 84 ? 5.183 2.125 -3.341 1.00 89.88 84 PHE A CA 1
ATOM 692 C C . PHE A 1 84 ? 5.151 1.529 -1.922 1.00 89.88 84 PHE A C 1
ATOM 694 O O . PHE A 1 84 ? 6.044 1.704 -1.106 1.00 89.88 84 PHE A O 1
ATOM 701 N N . LEU A 1 85 ? 4.112 0.745 -1.651 1.00 88.69 85 LEU A N 1
ATOM 702 C CA . LEU A 1 85 ? 3.849 0.095 -0.357 1.00 88.69 85 LEU A CA 1
ATOM 703 C C . LEU A 1 85 ? 4.400 -1.336 -0.174 1.00 88.69 85 LEU A C 1
ATOM 705 O O . LEU A 1 85 ? 3.868 -2.096 0.633 1.00 88.69 85 LEU A O 1
ATOM 709 N N . ALA A 1 86 ? 5.446 -1.748 -0.901 1.00 84.25 86 ALA A N 1
ATOM 710 C CA . ALA A 1 86 ? 5.921 -3.143 -0.857 1.00 84.25 86 ALA A CA 1
ATOM 711 C C . ALA A 1 86 ? 6.378 -3.610 0.543 1.00 84.25 86 ALA A C 1
ATOM 713 O O . ALA A 1 86 ? 6.319 -4.802 0.845 1.00 84.25 86 ALA A O 1
ATOM 714 N N . PHE A 1 87 ? 6.798 -2.677 1.401 1.00 81.38 87 PHE A N 1
ATOM 715 C CA . PHE A 1 87 ? 7.171 -2.934 2.797 1.00 81.38 87 PHE A CA 1
ATOM 716 C C . PHE A 1 87 ? 6.299 -2.178 3.809 1.00 81.38 87 PHE A C 1
ATOM 718 O O . PHE A 1 87 ? 6.646 -2.114 4.985 1.00 81.38 87 PHE A O 1
ATOM 725 N N . GLY A 1 88 ? 5.162 -1.629 3.378 1.00 75.81 88 GLY A N 1
ATOM 726 C CA . GLY A 1 88 ? 4.329 -0.766 4.212 1.00 75.81 88 GLY A CA 1
ATOM 727 C C . GLY A 1 88 ? 4.560 0.731 3.996 1.00 75.81 88 GLY A C 1
ATOM 728 O O . GLY A 1 88 ? 5.116 1.136 2.977 1.00 75.81 88 GLY A O 1
ATOM 729 N N . LEU A 1 89 ? 4.064 1.507 4.965 1.00 66.44 89 LEU A N 1
ATOM 730 C CA . LEU A 1 89 ? 4.301 2.940 5.171 1.00 66.44 89 LEU A CA 1
ATOM 731 C C . LEU A 1 89 ? 5.286 3.106 6.327 1.00 66.44 89 LEU A C 1
ATOM 733 O O . LEU A 1 89 ? 5.097 2.352 7.315 1.00 66.44 89 LEU A O 1
#

pLDDT: mean 85.03, std 10.48, range [53.56, 96.12]